Protein AF-K1SNV6-F1 (afdb_monomer_lite)

Foldseek 3Di:
DQQADDPVVQVVCVVPPVADPVPG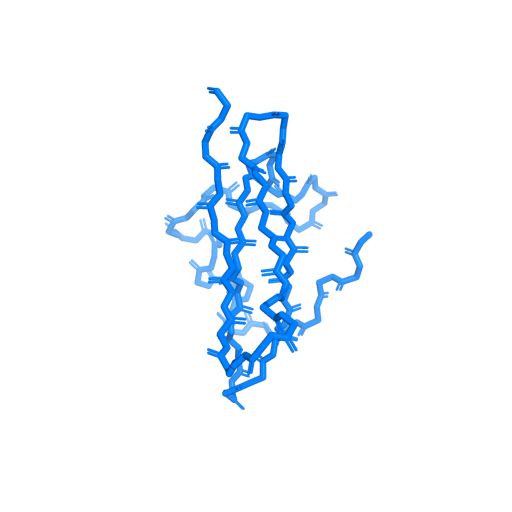HQAFDFDDDPNDTRDGDHHPQWDWAADPPDGDIDIGGD

Secondary structure (DSSP, 8-state):
------HHHHHHHHHHS--BTTTB-SS-EEEEETTEEEEEE--SSEEEEE-SSSSSEEEEE-

pLDDT: mean 90.51, std 8.55, range [50.28, 98.0]

Organism: NCBI:txid408170

Sequence (62 aa):
MDVNFNGTTAEMLKIISDYDEVSGFAGAYNIREDSKCAGRRSSENITIESKEDKPGINIRVK

Radius of gyration: 12.38 Å; chains: 1; bounding box: 28×20×34 Å

Structure (mmCIF, N/CA/C/O backbone):
data_AF-K1SNV6-F1
#
_entry.id   AF-K1SNV6-F1
#
loop_
_atom_site.group_PDB
_atom_site.id
_atom_site.type_symbol
_atom_site.label_atom_id
_atom_site.label_alt_id
_atom_site.label_comp_id
_atom_site.label_asym_id
_atom_site.label_entity_id
_atom_site.label_seq_id
_atom_site.pdbx_PDB_ins_code
_atom_site.Cartn_x
_atom_site.Cartn_y
_atom_site.Cartn_z
_atom_site.occupancy
_atom_site.B_iso_or_equiv
_atom_site.auth_seq_id
_atom_site.auth_comp_id
_atom_site.auth_asym_id
_atom_site.auth_atom_id
_atom_site.pdbx_PDB_model_num
ATOM 1 N N . MET A 1 1 ? 6.524 10.261 -3.021 1.00 50.28 1 MET A N 1
ATOM 2 C CA . MET A 1 1 ? 6.122 9.354 -1.926 1.00 50.28 1 MET A CA 1
ATOM 3 C C . MET A 1 1 ? 6.971 8.128 -2.145 1.00 50.28 1 MET A C 1
ATOM 5 O O . MET A 1 1 ? 6.743 7.446 -3.134 1.00 50.28 1 MET A O 1
ATOM 9 N N . ASP A 1 2 ? 8.029 7.967 -1.358 1.00 55.41 2 ASP A N 1
ATOM 10 C CA . ASP A 1 2 ? 9.071 6.985 -1.660 1.00 55.41 2 ASP A CA 1
ATOM 11 C C . ASP A 1 2 ? 8.528 5.579 -1.419 1.00 55.41 2 ASP A C 1
ATOM 13 O O . ASP A 1 2 ? 8.395 5.115 -0.287 1.00 55.41 2 ASP A O 1
ATOM 17 N N . V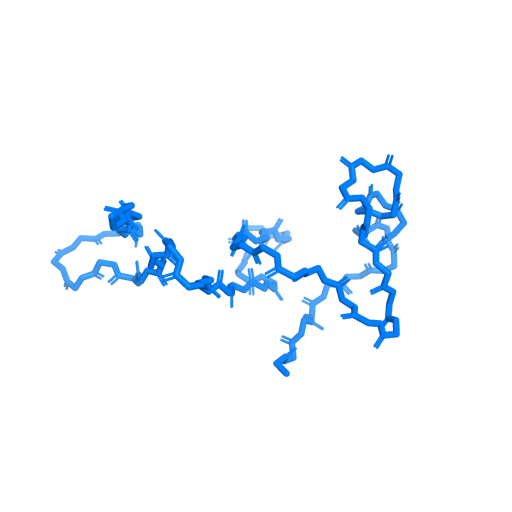AL A 1 3 ? 8.125 4.935 -2.509 1.00 68.94 3 VAL A N 1
ATOM 18 C CA . VAL A 1 3 ? 7.936 3.492 -2.571 1.00 68.94 3 VAL A CA 1
ATOM 19 C C . VAL A 1 3 ? 9.323 2.867 -2.585 1.00 68.94 3 VAL A C 1
ATOM 21 O O . VAL A 1 3 ? 10.143 3.191 -3.438 1.00 68.94 3 VAL A O 1
ATOM 24 N N . ASN A 1 4 ? 9.596 2.019 -1.598 1.00 78.44 4 ASN A N 1
ATOM 25 C CA . ASN A 1 4 ? 10.880 1.350 -1.439 1.00 78.44 4 ASN A CA 1
ATOM 26 C C . ASN A 1 4 ? 10.628 -0.154 -1.327 1.00 78.44 4 ASN A C 1
ATOM 28 O O . ASN A 1 4 ? 10.509 -0.699 -0.229 1.00 78.44 4 ASN A O 1
ATOM 32 N N . PHE A 1 5 ? 10.456 -0.780 -2.488 1.00 87.81 5 PHE A N 1
ATOM 33 C CA . PHE A 1 5 ? 10.393 -2.226 -2.666 1.00 87.81 5 PHE A CA 1
ATOM 34 C C . PHE A 1 5 ? 11.361 -2.649 -3.776 1.00 87.81 5 PHE A C 1
ATOM 36 O O . PHE A 1 5 ? 11.747 -1.842 -4.623 1.00 87.81 5 PHE A O 1
ATOM 43 N N . ASN A 1 6 ? 11.774 -3.912 -3.761 1.00 90.56 6 ASN A N 1
ATOM 44 C CA . ASN A 1 6 ? 12.717 -4.477 -4.715 1.00 90.56 6 ASN A CA 1
ATOM 45 C C . ASN A 1 6 ? 12.096 -4.694 -6.112 1.00 90.56 6 ASN A C 1
ATOM 47 O O . ASN A 1 6 ? 10.885 -4.578 -6.319 1.00 90.56 6 ASN A O 1
ATOM 51 N N . GLY A 1 7 ? 12.944 -5.047 -7.083 1.00 90.56 7 GLY A N 1
ATOM 52 C CA . GLY A 1 7 ? 12.525 -5.251 -8.473 1.00 90.56 7 GLY A CA 1
ATOM 53 C C . GLY A 1 7 ? 11.489 -6.365 -8.663 1.00 90.56 7 GLY A C 1
ATOM 54 O O . GLY A 1 7 ? 10.602 -6.225 -9.496 1.00 90.56 7 GLY A O 1
ATOM 55 N N . THR A 1 8 ? 11.529 -7.438 -7.865 1.00 92.25 8 THR A N 1
ATOM 56 C CA . THR A 1 8 ? 10.526 -8.516 -7.935 1.00 92.25 8 THR A CA 1
ATOM 57 C C . THR A 1 8 ? 9.143 -8.004 -7.547 1.00 92.25 8 THR A C 1
ATOM 59 O O . THR A 1 8 ? 8.159 -8.296 -8.226 1.00 92.25 8 THR A O 1
ATOM 62 N N . THR A 1 9 ? 9.062 -7.212 -6.478 1.00 92.06 9 THR A N 1
ATOM 63 C CA . THR A 1 9 ? 7.807 -6.587 -6.051 1.00 92.06 9 THR A CA 1
ATOM 64 C C . THR A 1 9 ? 7.293 -5.610 -7.107 1.00 92.06 9 THR A C 1
ATOM 66 O O . THR A 1 9 ? 6.102 -5.632 -7.413 1.00 92.06 9 THR A O 1
ATOM 69 N N . ALA A 1 10 ? 8.172 -4.798 -7.706 1.00 90.12 10 ALA A N 1
ATOM 70 C CA . ALA A 1 10 ? 7.793 -3.875 -8.777 1.00 90.12 10 ALA A CA 1
ATOM 71 C C . ALA A 1 10 ? 7.190 -4.611 -9.990 1.00 90.12 10 ALA A C 1
ATOM 73 O O . ALA A 1 10 ? 6.109 -4.248 -10.454 1.00 90.12 10 ALA A O 1
ATOM 74 N N . GLU A 1 11 ? 7.828 -5.692 -10.449 1.00 92.19 11 GLU A N 1
ATOM 75 C CA . GLU A 1 11 ? 7.325 -6.517 -11.556 1.00 92.19 11 GLU A CA 1
ATOM 76 C C . GLU A 1 11 ? 5.988 -7.189 -11.224 1.00 92.19 11 GLU A C 1
ATOM 78 O O . GLU A 1 11 ? 5.065 -7.185 -12.038 1.00 92.19 11 GLU A O 1
ATOM 83 N N . MET A 1 12 ? 5.827 -7.708 -10.003 1.00 93.25 12 MET A N 1
ATOM 84 C CA . MET A 1 12 ? 4.540 -8.258 -9.569 1.00 93.25 12 MET A CA 1
ATOM 85 C C . MET A 1 12 ? 3.433 -7.203 -9.589 1.00 93.25 12 MET A C 1
ATOM 87 O O . MET A 1 12 ? 2.340 -7.484 -10.078 1.00 93.25 12 MET A O 1
ATOM 91 N N . LEU A 1 13 ? 3.701 -5.992 -9.094 1.00 92.38 13 LEU A N 1
ATOM 92 C CA . LEU A 1 13 ? 2.717 -4.909 -9.065 1.00 92.38 13 LEU A CA 1
ATOM 93 C C . LEU A 1 13 ? 2.288 -4.482 -10.476 1.00 92.38 13 LEU A C 1
ATOM 95 O O . LEU A 1 13 ? 1.089 -4.271 -10.690 1.00 92.38 13 LEU A O 1
ATOM 99 N N . LYS A 1 14 ? 3.220 -4.426 -11.438 1.00 90.94 14 LYS A N 1
ATOM 100 C CA . LYS A 1 14 ? 2.899 -4.190 -12.859 1.00 90.94 14 LYS A CA 1
ATOM 101 C C . LYS A 1 14 ? 1.929 -5.242 -13.404 1.00 90.94 14 LYS A C 1
ATOM 103 O O . LYS A 1 14 ? 1.012 -4.901 -14.140 1.00 90.94 14 LYS A O 1
ATOM 108 N N . ILE A 1 15 ? 2.103 -6.511 -13.021 1.00 93.56 15 ILE A N 1
ATOM 109 C CA . ILE A 1 15 ? 1.275 -7.630 -13.505 1.00 93.56 15 ILE A CA 1
ATOM 110 C C . ILE A 1 15 ? -0.132 -7.626 -12.885 1.00 93.56 15 ILE A C 1
ATOM 112 O O . ILE A 1 15 ? -1.089 -7.994 -13.564 1.00 93.56 15 ILE A O 1
ATOM 116 N N . ILE A 1 16 ? -0.273 -7.260 -11.604 1.00 91.19 16 ILE A N 1
ATOM 117 C CA . ILE A 1 16 ? -1.516 -7.508 -10.842 1.00 91.19 16 ILE A CA 1
ATOM 118 C C . ILE A 1 16 ? -2.328 -6.259 -10.478 1.00 91.19 16 ILE A C 1
ATOM 120 O O . ILE A 1 16 ? -3.420 -6.411 -9.931 1.00 91.19 16 ILE A O 1
ATOM 124 N N . SER A 1 17 ? -1.802 -5.044 -10.675 1.00 86.81 17 SER A N 1
ATOM 125 C CA . SER A 1 17 ? -2.388 -3.840 -10.052 1.00 86.81 17 SER A CA 1
ATOM 126 C C . SER A 1 17 ? -2.326 -2.551 -10.875 1.00 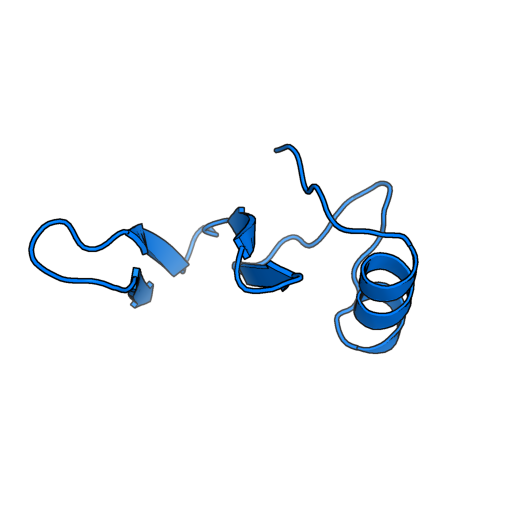86.81 17 SER A C 1
ATOM 128 O O . SER A 1 17 ? -2.488 -1.475 -10.302 1.00 86.81 17 SER A O 1
ATOM 130 N N . ASP A 1 18 ? -2.083 -2.642 -12.187 1.00 86.81 18 ASP A N 1
ATOM 131 C CA . ASP A 1 18 ? -1.895 -1.485 -13.085 1.00 86.81 18 ASP A CA 1
ATOM 132 C C . ASP A 1 18 ? -0.855 -0.474 -12.564 1.00 86.81 18 ASP A C 1
ATOM 134 O O . ASP A 1 18 ? -0.900 0.719 -12.865 1.00 86.81 18 ASP A O 1
ATOM 138 N N . TYR A 1 19 ? 0.077 -0.942 -11.731 1.00 89.81 19 TYR A N 1
ATOM 139 C CA . TYR A 1 19 ? 1.127 -0.109 -11.176 1.00 89.81 19 TYR A CA 1
ATOM 140 C C . TYR A 1 19 ? 2.131 0.239 -12.271 1.00 89.81 19 TYR A C 1
ATOM 142 O O . TYR A 1 19 ? 2.687 -0.648 -12.917 1.00 89.81 19 TYR A O 1
ATOM 150 N N . ASP A 1 20 ? 2.401 1.529 -12.425 1.00 86.81 20 ASP A N 1
ATOM 151 C CA . ASP A 1 20 ? 3.442 2.050 -13.299 1.00 86.81 20 ASP A CA 1
ATOM 152 C C . ASP A 1 20 ? 4.543 2.706 -12.458 1.00 86.81 20 ASP A C 1
ATOM 154 O O . ASP A 1 20 ? 4.271 3.411 -11.487 1.00 86.81 20 ASP A O 1
ATOM 158 N N . GLU A 1 21 ? 5.806 2.490 -12.814 1.00 81.69 21 GLU A N 1
ATOM 159 C CA . GLU A 1 21 ? 6.934 3.037 -12.044 1.00 81.69 21 GLU A CA 1
ATOM 160 C C . GLU A 1 21 ? 7.052 4.561 -12.179 1.00 81.69 21 GLU A C 1
ATOM 162 O O . GLU A 1 21 ? 7.562 5.219 -11.272 1.00 81.69 21 GLU A O 1
ATOM 167 N N . VAL A 1 22 ? 6.568 5.134 -13.289 1.00 82.94 22 VAL A N 1
ATOM 168 C CA . VAL A 1 22 ? 6.670 6.573 -13.572 1.00 82.94 22 VAL A CA 1
ATOM 169 C C . VAL A 1 22 ? 5.530 7.351 -12.912 1.00 82.94 22 VAL A C 1
ATOM 171 O O . VAL A 1 22 ? 5.757 8.380 -12.275 1.00 82.94 22 VAL A O 1
ATOM 174 N N . SER A 1 23 ? 4.298 6.871 -13.065 1.00 84.94 23 SER A N 1
ATOM 175 C CA . SER A 1 23 ? 3.067 7.528 -12.611 1.00 84.94 23 SER A CA 1
ATOM 176 C C . SER A 1 23 ? 2.506 6.956 -11.304 1.00 84.94 23 SER A C 1
ATOM 178 O O . SER A 1 23 ? 1.680 7.599 -10.649 1.00 84.94 23 SER A O 1
ATOM 180 N N . GLY A 1 24 ? 3.002 5.800 -10.861 1.00 85.31 24 GLY A N 1
ATOM 181 C CA . GLY A 1 24 ? 2.560 5.118 -9.651 1.00 85.31 24 GLY A CA 1
ATOM 182 C C . GLY A 1 24 ? 1.174 4.491 -9.797 1.00 85.31 24 GLY A C 1
ATOM 183 O O . GLY A 1 24 ? 0.706 4.179 -10.886 1.00 85.3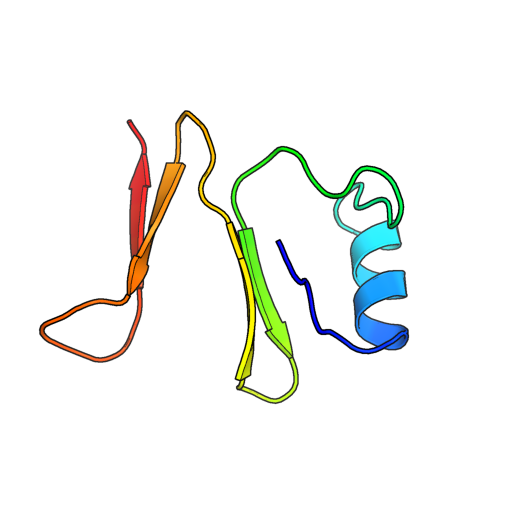1 24 GLY A O 1
ATOM 184 N N . PHE A 1 25 ? 0.494 4.317 -8.663 1.00 87.88 25 PHE A N 1
ATOM 185 C CA . PHE A 1 25 ? -0.907 3.903 -8.613 1.00 87.88 25 PHE A CA 1
ATOM 186 C C . PHE A 1 25 ? -1.743 4.983 -7.921 1.00 87.88 25 PHE A C 1
ATOM 188 O O . PHE A 1 25 ? -1.437 5.401 -6.799 1.00 87.88 25 PHE A O 1
ATOM 195 N N . ALA A 1 26 ? -2.810 5.436 -8.587 1.00 87.12 26 ALA A N 1
ATOM 196 C CA . ALA A 1 26 ? -3.626 6.567 -8.146 1.00 87.12 26 ALA A CA 1
ATOM 197 C C . ALA A 1 26 ? -4.598 6.236 -6.995 1.00 87.12 26 ALA A C 1
ATOM 199 O O . ALA A 1 26 ? -5.081 7.160 -6.333 1.00 87.12 26 ALA A O 1
ATOM 200 N N . GLY A 1 27 ? -4.814 4.959 -6.670 1.00 91.44 27 GLY A N 1
ATOM 201 C CA . GLY A 1 27 ? -5.643 4.528 -5.541 1.00 91.44 27 GLY A CA 1
ATOM 202 C C . GLY A 1 27 ? -4.906 4.435 -4.198 1.00 91.44 27 GLY A C 1
ATOM 203 O O . GLY A 1 27 ? -3.720 4.750 -4.074 1.00 91.44 27 GLY A O 1
ATOM 204 N N . ALA A 1 28 ? -5.636 4.003 -3.168 1.00 95.00 28 ALA A N 1
ATOM 205 C CA . ALA A 1 28 ? -5.064 3.730 -1.852 1.00 95.00 28 ALA A CA 1
ATOM 206 C C . ALA A 1 28 ? -4.468 2.319 -1.798 1.00 95.00 28 ALA A C 1
ATOM 208 O O . ALA A 1 28 ? -5.045 1.381 -2.343 1.00 95.00 28 ALA A O 1
ATOM 209 N N . TYR A 1 29 ? -3.335 2.166 -1.115 1.00 93.75 29 TYR A N 1
ATOM 210 C CA . TYR A 1 29 ? -2.642 0.885 -0.988 1.00 93.75 29 TYR A CA 1
ATOM 211 C C . TYR A 1 29 ? -1.791 0.802 0.279 1.00 93.75 29 TYR A C 1
ATOM 213 O O . TYR A 1 29 ? -1.382 1.810 0.864 1.00 93.75 29 TYR A O 1
ATOM 221 N N . ASN A 1 30 ? -1.471 -0.430 0.671 1.00 93.62 30 ASN A N 1
ATOM 222 C CA . ASN A 1 30 ? -0.486 -0.732 1.702 1.00 93.62 30 ASN A CA 1
ATOM 223 C C . ASN A 1 30 ? 0.328 -1.965 1.275 1.00 93.62 30 ASN A C 1
ATOM 225 O O . ASN A 1 30 ? -0.117 -3.097 1.460 1.00 93.62 30 ASN A O 1
ATOM 229 N N . ILE A 1 31 ? 1.517 -1.733 0.722 1.00 92.06 31 ILE A N 1
ATOM 230 C CA . ILE A 1 31 ? 2.450 -2.764 0.263 1.00 92.06 31 ILE A CA 1
ATOM 231 C C . ILE A 1 31 ? 3.398 -3.143 1.398 1.00 92.06 31 ILE A C 1
ATOM 233 O O . ILE A 1 31 ? 3.991 -2.281 2.062 1.00 92.06 31 ILE A O 1
ATOM 237 N N . ARG A 1 32 ? 3.543 -4.453 1.608 1.00 91.62 32 ARG A N 1
ATOM 238 C CA . ARG A 1 32 ? 4.507 -5.022 2.546 1.00 91.62 32 ARG A CA 1
ATOM 239 C C . ARG A 1 32 ? 5.485 -5.915 1.803 1.00 91.62 32 ARG A C 1
ATOM 241 O O . ARG A 1 32 ? 5.063 -6.813 1.088 1.00 91.62 32 ARG A O 1
ATOM 248 N N . GLU A 1 33 ? 6.764 -5.673 2.033 1.00 92.94 33 GLU A N 1
ATOM 249 C CA . GLU A 1 33 ? 7.879 -6.465 1.520 1.00 92.94 33 GLU A CA 1
ATOM 250 C C . GLU A 1 33 ? 8.724 -6.891 2.716 1.00 92.94 33 GLU A C 1
ATOM 252 O O . GLU A 1 33 ? 8.951 -6.085 3.621 1.00 92.94 33 GLU A O 1
ATOM 257 N N . ASP A 1 34 ? 9.128 -8.160 2.768 1.00 92.62 34 ASP A N 1
ATOM 258 C CA . ASP A 1 34 ? 9.992 -8.696 3.828 1.00 92.62 34 ASP A CA 1
ATOM 259 C C . ASP A 1 34 ? 9.509 -8.340 5.245 1.00 92.62 34 ASP A C 1
ATOM 261 O O . ASP A 1 34 ? 10.265 -7.943 6.134 1.00 92.62 34 ASP A O 1
ATOM 265 N N . SER A 1 35 ? 8.191 -8.452 5.448 1.00 89.12 35 SER A N 1
ATOM 266 C CA . SER A 1 35 ? 7.460 -8.085 6.676 1.00 89.12 35 SER A CA 1
ATOM 267 C C . SER A 1 35 ? 7.455 -6.588 7.044 1.00 89.12 35 SER A C 1
ATOM 269 O O . SER A 1 35 ? 6.780 -6.188 8.004 1.00 89.12 35 SER A O 1
ATOM 271 N N . LYS A 1 36 ? 8.117 -5.730 6.265 1.00 90.00 36 LYS A N 1
ATOM 272 C CA . LYS A 1 36 ? 8.213 -4.277 6.466 1.00 90.00 36 LYS A CA 1
ATOM 273 C C . LYS A 1 36 ? 7.198 -3.521 5.613 1.00 90.00 36 LYS A C 1
ATOM 275 O O . LYS A 1 36 ? 6.594 -4.063 4.695 1.00 90.00 36 LYS A O 1
ATOM 280 N N . CYS A 1 37 ? 6.956 -2.261 5.965 1.00 91.31 37 CYS A N 1
ATOM 281 C CA . CYS A 1 37 ? 6.145 -1.361 5.150 1.00 91.31 37 CYS A CA 1
ATOM 282 C C . CYS A 1 37 ? 7.012 -0.823 4.009 1.00 91.31 37 CYS A C 1
ATOM 284 O O . CYS A 1 37 ? 7.911 -0.030 4.268 1.00 91.31 37 CYS A O 1
ATOM 286 N N . ALA A 1 38 ? 6.730 -1.251 2.780 1.00 92.12 38 ALA A N 1
ATOM 287 C CA . ALA A 1 38 ? 7.452 -0.809 1.585 1.00 92.12 38 ALA A CA 1
ATOM 288 C C . ALA A 1 38 ? 6.781 0.392 0.904 1.00 92.12 38 ALA A C 1
ATOM 290 O O . ALA A 1 38 ? 7.429 1.210 0.258 1.00 92.12 38 ALA A O 1
ATOM 291 N N . GLY A 1 39 ? 5.464 0.524 1.076 1.00 91.00 39 GLY A N 1
ATOM 292 C CA . GLY A 1 39 ? 4.714 1.671 0.587 1.00 91.00 39 GLY A CA 1
ATOM 293 C C . GLY A 1 39 ? 3.325 1.734 1.202 1.00 91.00 39 GLY A C 1
ATOM 294 O O . GLY A 1 39 ? 2.646 0.718 1.338 1.00 91.00 39 GLY A O 1
ATOM 295 N N . ARG A 1 40 ? 2.881 2.936 1.562 1.00 93.12 40 ARG A N 1
ATOM 296 C CA . ARG A 1 40 ? 1.521 3.189 2.040 1.00 93.12 40 ARG A CA 1
ATOM 297 C C . ARG A 1 40 ? 1.034 4.518 1.495 1.00 93.12 40 ARG A C 1
ATOM 299 O O . ARG A 1 40 ? 1.731 5.522 1.616 1.00 93.12 40 ARG A O 1
ATOM 306 N N . ARG A 1 41 ? -0.181 4.521 0.956 1.00 93.12 41 ARG A N 1
ATOM 307 C CA . ARG A 1 41 ? -0.814 5.718 0.409 1.00 93.12 41 ARG A CA 1
ATOM 308 C C . ARG A 1 41 ? -2.315 5.685 0.659 1.00 93.12 41 ARG A C 1
ATOM 310 O O . ARG A 1 41 ? -2.975 4.694 0.361 1.00 93.12 41 ARG A O 1
ATOM 317 N N . SER A 1 42 ? -2.842 6.784 1.186 1.00 96.00 42 SER A N 1
ATOM 318 C CA . SER A 1 42 ? -4.277 7.084 1.188 1.00 96.00 42 SER A CA 1
ATOM 319 C C . SER A 1 42 ? -4.701 7.639 -0.176 1.00 96.00 42 SER A C 1
ATOM 321 O O . SER A 1 42 ? -3.875 8.156 -0.926 1.00 96.00 42 SER A O 1
ATOM 323 N N . SER A 1 43 ? -5.992 7.580 -0.482 1.00 95.75 43 SER A N 1
ATOM 324 C CA . SER A 1 43 ? -6.600 8.248 -1.639 1.00 95.75 43 SER A CA 1
ATOM 325 C C . SER A 1 43 ? -7.660 9.243 -1.170 1.00 95.75 43 SER A C 1
ATOM 327 O O . SER A 1 43 ? -7.877 9.409 0.031 1.00 95.75 43 SER A O 1
ATOM 329 N N . GLU A 1 44 ? -8.339 9.897 -2.110 1.00 96.50 44 GLU A N 1
ATOM 330 C CA . GLU A 1 44 ? -9.438 10.814 -1.805 1.00 96.50 44 GLU A CA 1
ATOM 331 C C . GLU A 1 44 ? -10.505 10.164 -0.910 1.00 96.50 44 GLU A C 1
ATOM 333 O O . GLU A 1 44 ? -10.873 10.739 0.116 1.00 96.50 44 GLU A O 1
ATOM 338 N N . ASN A 1 45 ? -10.907 8.930 -1.233 1.00 97.44 45 ASN A N 1
ATOM 339 C CA . ASN A 1 45 ? -12.016 8.225 -0.582 1.00 97.44 45 ASN A CA 1
ATOM 340 C C . ASN A 1 45 ? -11.578 7.193 0.465 1.00 97.44 45 ASN A C 1
ATOM 342 O O . ASN A 1 45 ? -12.425 6.619 1.142 1.00 97.44 45 ASN A O 1
ATOM 346 N N . ILE A 1 46 ? -10.274 6.931 0.604 1.00 98.00 46 ILE A N 1
ATOM 347 C CA . ILE A 1 46 ? -9.753 5.915 1.528 1.00 98.00 46 ILE A CA 1
ATOM 348 C C . ILE A 1 46 ? -8.589 6.481 2.334 1.00 98.00 46 ILE A C 1
ATOM 350 O O . ILE A 1 46 ? -7.549 6.816 1.767 1.00 98.00 46 ILE A O 1
ATOM 354 N N . THR A 1 47 ? -8.725 6.496 3.659 1.00 97.81 47 THR A N 1
ATOM 355 C CA . THR A 1 47 ? -7.642 6.838 4.591 1.00 97.81 47 THR A CA 1
ATOM 356 C C . THR A 1 47 ? -7.021 5.568 5.160 1.00 97.81 47 THR A C 1
ATOM 358 O O . THR A 1 47 ? -7.743 4.723 5.689 1.00 97.81 47 THR A O 1
ATOM 361 N N . ILE A 1 48 ? -5.692 5.453 5.092 1.00 97.31 48 ILE A N 1
ATOM 362 C CA . ILE A 1 48 ? -4.912 4.369 5.702 1.00 97.31 48 ILE A CA 1
ATOM 363 C C . ILE A 1 48 ? -3.906 4.967 6.688 1.00 97.31 48 ILE A C 1
ATOM 365 O O . ILE A 1 48 ? -2.978 5.671 6.293 1.00 97.31 48 ILE A O 1
ATOM 369 N N . GLU A 1 49 ? -4.048 4.640 7.967 1.00 96.00 49 GLU A N 1
ATOM 370 C CA . GLU A 1 49 ? -3.207 5.172 9.046 1.00 96.00 49 GLU A CA 1
ATOM 371 C C . GLU A 1 49 ? -2.766 4.067 10.008 1.00 96.00 49 GLU A C 1
ATOM 373 O O . GLU A 1 49 ? -3.419 3.029 10.125 1.00 96.00 49 GLU A O 1
ATOM 378 N N . SER A 1 50 ? -1.635 4.265 10.688 1.00 95.31 50 SER A N 1
ATOM 379 C CA . SER A 1 50 ? -1.234 3.360 11.769 1.00 95.31 50 SER A CA 1
ATOM 380 C C . SER A 1 50 ? -2.199 3.512 12.939 1.00 95.31 50 SER A C 1
ATOM 382 O O . SER A 1 50 ? -2.634 4.618 13.247 1.00 95.31 50 SER A O 1
ATOM 384 N N . LYS A 1 51 ? -2.520 2.403 13.602 1.00 96.44 51 LYS A N 1
ATOM 385 C CA . LYS A 1 51 ? -3.215 2.457 14.888 1.00 96.44 51 LYS A CA 1
ATOM 386 C C . LYS A 1 51 ? -2.284 3.040 15.952 1.00 96.44 51 LYS A C 1
ATOM 388 O O . LYS A 1 51 ? -1.094 2.733 15.958 1.00 96.44 51 LYS A O 1
ATOM 393 N N . GLU A 1 52 ? -2.838 3.858 16.839 1.00 94.81 52 GLU A N 1
ATOM 394 C CA . GLU A 1 52 ? -2.102 4.472 17.953 1.00 94.81 52 GLU A CA 1
ATOM 395 C C . GLU A 1 52 ? -2.147 3.607 19.222 1.00 94.81 52 GLU A C 1
ATOM 397 O O . GLU A 1 52 ? -1.236 3.654 20.040 1.00 94.81 52 GLU A O 1
ATOM 402 N N . ASP A 1 53 ? -3.192 2.786 19.372 1.00 94.88 53 ASP A N 1
ATOM 403 C CA . ASP A 1 53 ? -3.482 2.001 20.576 1.00 94.88 53 ASP A CA 1
ATOM 404 C C . ASP A 1 53 ? -2.910 0.576 20.537 1.00 94.88 53 ASP A C 1
ATOM 406 O O . ASP A 1 53 ? -2.562 0.002 21.569 1.00 94.88 53 ASP A O 1
ATOM 410 N N . LYS A 1 54 ? -2.843 -0.027 19.348 1.00 95.38 54 LYS A N 1
ATOM 411 C CA . LYS A 1 54 ? -2.440 -1.426 19.148 1.00 95.38 54 LYS A CA 1
ATOM 412 C C . LYS A 1 54 ? -1.768 -1.631 17.794 1.00 95.38 54 LYS A C 1
ATOM 414 O O . LYS A 1 54 ? -1.967 -0.822 16.893 1.00 95.38 54 LYS A O 1
ATOM 419 N N . PRO A 1 55 ? -1.032 -2.735 17.584 1.00 94.06 55 PRO A N 1
ATOM 420 C CA . PRO A 1 55 ? -0.459 -3.035 16.279 1.00 94.06 55 PRO A CA 1
ATOM 421 C C . PRO A 1 55 ? -1.513 -3.095 15.163 1.00 94.06 55 PRO A C 1
ATOM 423 O O . PRO A 1 55 ? -2.620 -3.615 15.336 1.00 94.06 55 PRO A O 1
ATOM 426 N N . GLY A 1 56 ? -1.141 -2.598 13.985 1.00 93.19 56 GLY A N 1
ATOM 427 C CA . GLY A 1 56 ? -1.953 -2.658 12.772 1.00 93.19 56 GLY A CA 1
ATOM 428 C C . GLY A 1 56 ? -2.257 -1.285 12.182 1.00 93.19 56 GLY A C 1
ATOM 429 O O . GLY A 1 56 ? -1.610 -0.288 12.497 1.00 93.19 56 GLY A O 1
ATOM 430 N N . ILE A 1 57 ? -3.239 -1.259 11.285 1.00 96.31 57 ILE A N 1
ATOM 431 C CA . ILE A 1 57 ? -3.674 -0.060 10.567 1.00 96.31 57 ILE A CA 1
ATOM 432 C C . ILE A 1 57 ? -5.187 0.099 10.661 1.00 96.31 57 ILE A C 1
ATOM 434 O O . ILE A 1 57 ? -5.912 -0.896 10.762 1.00 96.31 57 ILE A O 1
ATOM 438 N N . ASN A 1 58 ? -5.649 1.343 10.629 1.00 97.06 58 ASN A N 1
ATOM 439 C CA . ASN A 1 58 ? -7.042 1.685 10.382 1.00 97.06 58 ASN A CA 1
ATOM 440 C C . ASN A 1 58 ? -7.205 2.007 8.897 1.00 97.06 58 ASN A C 1
ATOM 442 O O . ASN A 1 58 ? -6.397 2.741 8.328 1.00 97.06 58 ASN A O 1
ATOM 446 N N . ILE A 1 59 ? -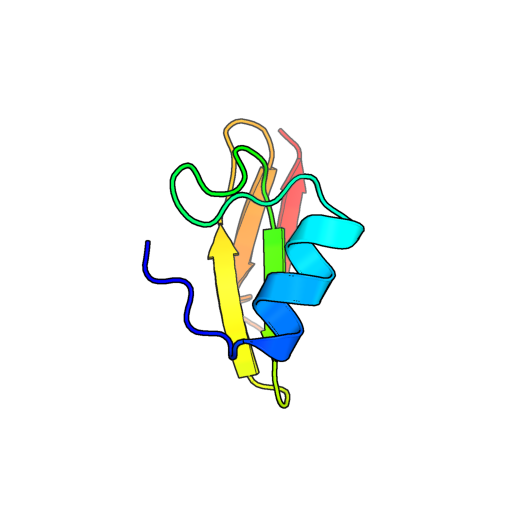8.255 1.458 8.287 1.00 97.50 59 ILE A N 1
ATOM 447 C CA . ILE A 1 59 ? -8.666 1.772 6.919 1.00 97.50 59 ILE A CA 1
ATOM 448 C C . ILE A 1 59 ? -10.088 2.313 7.003 1.00 97.50 59 ILE A C 1
ATOM 450 O O . ILE A 1 59 ? -10.973 1.631 7.520 1.00 97.50 59 ILE A O 1
ATOM 454 N N . ARG A 1 60 ? -10.297 3.544 6.538 1.00 97.88 60 ARG A N 1
ATOM 455 C CA . ARG A 1 60 ? -11.610 4.200 6.533 1.00 97.88 60 ARG A CA 1
ATOM 456 C C . ARG A 1 60 ? -11.995 4.558 5.108 1.00 97.88 60 ARG A C 1
ATOM 458 O O . ARG A 1 60 ? -11.190 5.171 4.412 1.00 97.88 60 ARG A O 1
ATOM 465 N N . VAL A 1 61 ? -13.211 4.195 4.715 1.00 97.56 61 VAL A N 1
ATOM 466 C CA . VAL A 1 61 ? -13.856 4.653 3.478 1.00 97.56 61 VAL A CA 1
ATOM 467 C C . VAL A 1 61 ? -14.715 5.866 3.831 1.00 97.56 61 VAL A C 1
ATOM 469 O O . VAL A 1 61 ? -15.365 5.848 4.879 1.00 97.56 61 VAL A O 1
ATOM 472 N N . LYS A 1 62 ? -14.652 6.921 3.021 1.00 93.69 62 LYS A N 1
ATOM 473 C CA . LYS A 1 62 ? -15.455 8.139 3.194 1.00 93.69 62 LYS A CA 1
ATOM 474 C C . LYS A 1 62 ? -16.811 8.028 2.513 1.00 93.69 62 LYS A C 1
ATOM 476 O O . LYS A 1 62 ? -16.883 7.327 1.480 1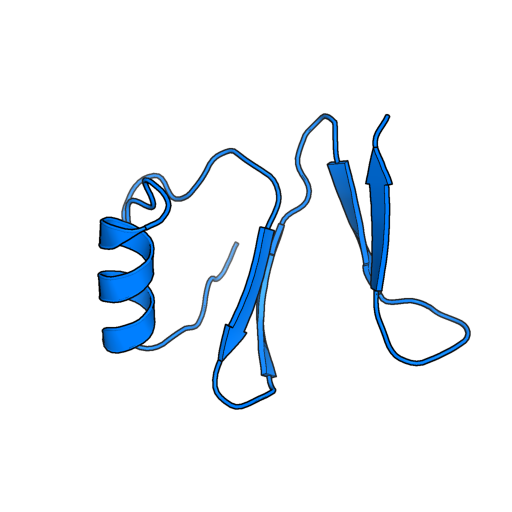.00 93.69 62 LYS A O 1
#